Protein AF-A0A537IAR6-F1 (afdb_monomer)

pLDDT: mean 89.86, std 11.3, range [59.25, 98.19]

Secondary structure (DSSP, 8-state):
-HHHHHHHS-HHHHHHHHHHHHTTSTTHHHHHHHHHHHS-EEHHHHHHHHHHHH---TTHHHHHHHHHHHHHHHTSSEEETTTTEEE---

Solvent-accessible surface area (backbone atoms only — not comparable to full-atom values): 5032 Å² total; per-residue (Å²): 113,66,68,58,54,47,72,73,40,57,73,69,55,33,30,48,58,48,27,74,55,41,60,78,30,85,65,49,31,59,49,45,51,47,15,61,75,61,57,47,36,42,54,66,57,51,51,52,49,49,38,71,73,74,41,92,58,97,54,53,72,58,54,51,51,50,51,53,51,51,33,42,68,32,59,64,29,40,73,41,82,88,76,44,24,34,29,55,59,133

Sequence (90 aa):
DLGKKALNGKIPERKKIVHDRLVSLEPFADVVRMVHEKKQLSRFELARFLSSKFGYTTDLPTIINVLISWGVFAGLFRYDGQSESLLPRE

Mean predicted aligned error: 5.02 Å

Nearest PDB structures (foldseek):
  3f72-assembly1_B  TM=6.467E-01  e=7.386E-01  Staphylococcus aureus
  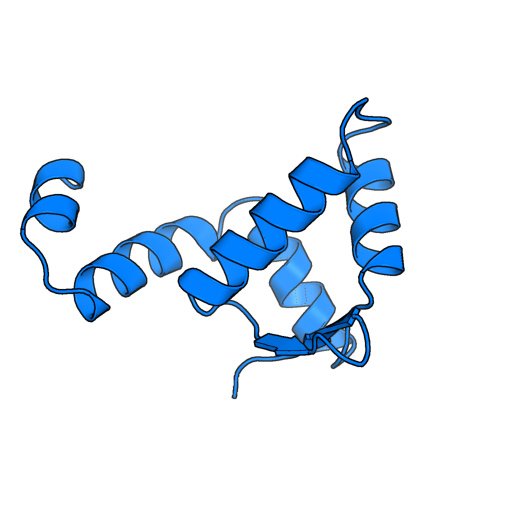5suy-assembly1_A  TM=5.860E-01  e=5.273E+00  Homo sapiens
  8jnt-assembly1_A  TM=3.977E-01  e=9.166E+00  Phytophthora capsici

Foldseek 3Di:
DVVVQLVPDDLVSVLQSLLVVQCPDPPSVVVLVVQVVVQKAALVNVLVVCCVPPNDDPPSVVVSVVSQVSCVSSVSFDADPVRNITGHDD

Structure (mmCIF, N/CA/C/O backbone):
data_AF-A0A537IAR6-F1
#
_entry.id   AF-A0A537IAR6-F1
#
loop_
_atom_site.group_PDB
_atom_site.id
_atom_site.type_symbol
_atom_site.label_atom_id
_atom_site.label_alt_id
_atom_site.label_comp_id
_atom_site.label_asym_id
_atom_site.label_entity_id
_atom_site.label_seq_id
_atom_site.pdbx_PDB_ins_code
_atom_site.Cartn_x
_atom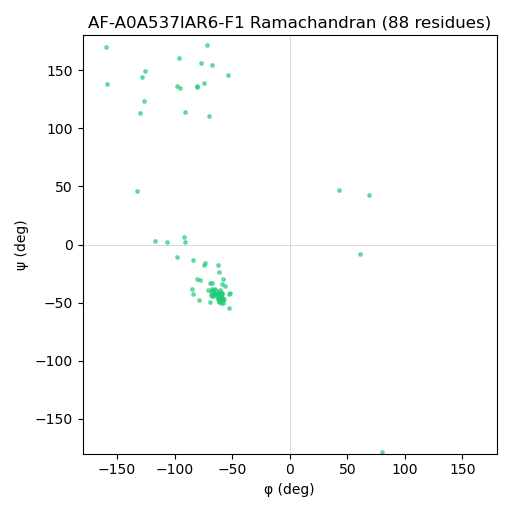_site.Cartn_y
_atom_site.Cartn_z
_atom_site.occupancy
_atom_site.B_iso_or_equiv
_atom_site.auth_seq_id
_atom_site.auth_comp_id
_atom_site.auth_asym_id
_atom_site.auth_atom_id
_atom_site.pdbx_PDB_model_num
ATOM 1 N N . ASP A 1 1 ? -3.289 -3.268 -27.300 1.00 64.94 1 ASP A N 1
ATOM 2 C CA . ASP A 1 1 ? -4.534 -2.491 -27.491 1.00 64.94 1 ASP A CA 1
ATOM 3 C C . ASP A 1 1 ? -5.136 -1.870 -26.211 1.00 64.94 1 ASP A C 1
ATOM 5 O O . ASP A 1 1 ? -5.892 -0.910 -26.287 1.00 64.94 1 ASP A O 1
ATOM 9 N N . LEU A 1 2 ? -4.761 -2.327 -25.007 1.00 60.72 2 LEU A N 1
ATOM 10 C CA . LEU A 1 2 ? -5.191 -1.722 -23.728 1.00 60.72 2 LEU A CA 1
ATOM 11 C C . LEU A 1 2 ? -4.804 -0.244 -23.555 1.00 60.72 2 LEU A C 1
ATOM 13 O O . LEU A 1 2 ? -5.579 0.518 -22.985 1.00 60.72 2 LEU A O 1
ATOM 17 N N . GLY A 1 3 ? -3.647 0.170 -24.085 1.00 60.34 3 GLY A N 1
ATOM 18 C CA . GLY A 1 3 ? -3.211 1.571 -24.045 1.00 60.34 3 GLY A CA 1
ATOM 19 C C . GLY A 1 3 ? -4.198 2.518 -24.737 1.00 60.34 3 GLY A C 1
ATOM 20 O O . GLY A 1 3 ? -4.534 3.557 -24.183 1.00 60.34 3 GLY A O 1
ATOM 21 N N . LYS A 1 4 ? -4.760 2.122 -25.888 1.00 59.88 4 LYS A N 1
ATOM 22 C CA . LYS A 1 4 ? -5.787 2.912 -26.591 1.00 59.88 4 LYS A CA 1
ATOM 23 C C . LYS A 1 4 ? -7.104 2.964 -25.812 1.00 59.88 4 LYS A C 1
ATOM 25 O O . LYS A 1 4 ? -7.714 4.024 -25.726 1.00 59.88 4 LYS A O 1
ATOM 30 N N . LYS A 1 5 ? -7.519 1.853 -25.188 1.00 59.53 5 LYS A N 1
ATOM 31 C CA . LYS A 1 5 ? -8.721 1.813 -24.330 1.00 59.53 5 LYS A CA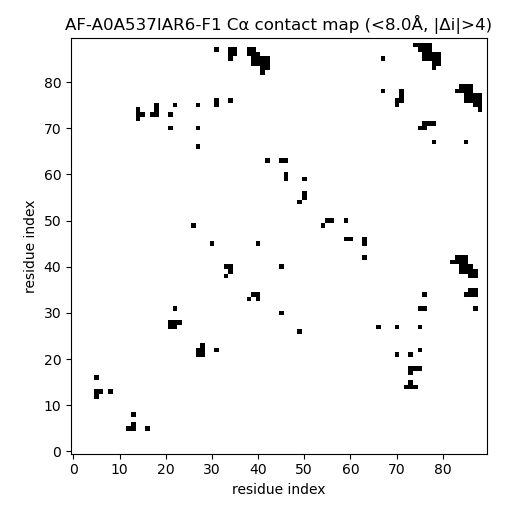 1
ATOM 32 C C . LYS A 1 5 ? -8.585 2.699 -23.088 1.00 59.53 5 LYS A C 1
ATOM 34 O O . LYS A 1 5 ? -9.537 3.387 -22.737 1.00 59.53 5 LYS A O 1
ATOM 39 N N . ALA A 1 6 ? -7.408 2.731 -22.461 1.00 59.34 6 ALA A N 1
ATOM 40 C CA . ALA A 1 6 ? -7.137 3.629 -21.341 1.00 59.34 6 ALA A CA 1
ATOM 41 C C . ALA A 1 6 ? -7.154 5.105 -21.777 1.00 59.34 6 ALA A C 1
ATOM 43 O O . ALA A 1 6 ? -7.746 5.936 -21.098 1.00 59.34 6 ALA A O 1
ATOM 44 N N . LEU A 1 7 ? -6.573 5.441 -22.932 1.00 59.25 7 LEU A N 1
ATOM 45 C CA . LEU A 1 7 ? -6.568 6.820 -23.437 1.00 59.25 7 LEU A CA 1
ATOM 46 C C . LEU A 1 7 ? -7.968 7.313 -23.843 1.00 59.25 7 LEU A C 1
ATOM 48 O O . LEU A 1 7 ? -8.283 8.481 -23.626 1.00 59.25 7 LEU A O 1
ATOM 52 N N . ASN A 1 8 ? -8.832 6.429 -24.345 1.00 60.75 8 ASN A N 1
ATOM 53 C CA . ASN A 1 8 ? -10.145 6.808 -24.880 1.00 60.75 8 ASN A CA 1
ATOM 54 C C . ASN A 1 8 ? -11.321 6.621 -23.900 1.00 60.75 8 ASN A C 1
ATOM 56 O O . ASN A 1 8 ? -12.424 7.080 -24.184 1.00 60.75 8 ASN A O 1
ATOM 60 N N . GLY A 1 9 ? -11.120 5.952 -22.759 1.00 64.94 9 GLY A N 1
ATOM 61 C CA . GLY A 1 9 ? -12.153 5.783 -21.726 1.00 64.94 9 GLY A CA 1
ATOM 62 C C . GLY A 1 9 ? -12.359 7.038 -20.869 1.00 64.94 9 GLY A C 1
ATOM 63 O O . GLY A 1 9 ? -11.434 7.847 -20.724 1.00 64.94 9 GLY A O 1
ATOM 64 N N . LYS A 1 10 ? -13.544 7.188 -20.252 1.00 78.88 10 LYS A N 1
ATOM 65 C CA . LYS A 1 10 ? -13.767 8.208 -19.214 1.00 78.88 10 LYS A CA 1
ATOM 66 C C . LYS A 1 10 ? -13.020 7.785 -17.933 1.00 78.88 10 LYS A C 1
ATOM 68 O O . LYS A 1 10 ? -12.428 6.707 -17.837 1.00 78.88 10 LYS A O 1
ATOM 73 N N . ILE A 1 11 ? -12.965 8.677 -16.942 1.00 79.44 11 ILE A N 1
ATOM 74 C CA . ILE A 1 11 ? -12.204 8.444 -15.699 1.00 79.44 11 ILE A CA 1
ATOM 75 C C . ILE A 1 11 ? -12.571 7.112 -15.003 1.00 79.44 11 ILE A C 1
ATOM 77 O O . ILE A 1 11 ? -11.645 6.417 -14.575 1.00 79.44 11 ILE A O 1
ATOM 81 N N . PRO A 1 12 ? -13.852 6.703 -14.895 1.00 81.25 12 PRO A N 1
ATOM 82 C CA . PRO A 1 12 ? -14.218 5.428 -14.273 1.00 81.25 12 PRO A CA 1
ATOM 83 C C . PRO A 1 12 ? -13.639 4.201 -14.989 1.00 81.25 12 PRO A C 1
ATOM 85 O O . PRO A 1 12 ? -13.126 3.291 -14.338 1.00 81.25 12 PRO A O 1
ATOM 88 N N . GLU A 1 13 ? -13.657 4.182 -16.322 1.00 83.44 13 GLU A N 1
ATOM 89 C CA . GLU A 1 13 ? -13.128 3.075 -17.121 1.00 83.44 13 GLU A CA 1
ATOM 90 C C . GLU A 1 13 ? -11.605 2.990 -16.990 1.00 83.44 13 GLU A C 1
ATOM 92 O O . GLU A 1 13 ? -11.053 1.897 -16.858 1.00 83.44 13 GLU A O 1
ATOM 97 N N . ARG A 1 14 ? -10.924 4.143 -16.942 1.00 83.62 14 ARG A N 1
ATOM 98 C CA . ARG A 1 14 ? -9.481 4.207 -16.670 1.00 83.62 14 ARG A CA 1
ATOM 99 C C . ARG A 1 14 ? -9.143 3.628 -15.298 1.00 83.62 14 ARG A C 1
ATOM 101 O O . ARG A 1 14 ? -8.235 2.808 -15.201 1.00 83.62 14 ARG A O 1
ATOM 108 N N . LYS A 1 15 ? -9.893 4.004 -14.256 1.00 87.44 15 LYS A N 1
ATOM 109 C CA . LYS A 1 15 ? -9.706 3.461 -12.901 1.00 87.44 15 LYS A CA 1
ATOM 110 C C . LYS A 1 15 ? -9.927 1.954 -12.858 1.00 87.44 15 LYS A C 1
ATOM 112 O O . LYS A 1 15 ? -9.113 1.265 -12.258 1.00 87.44 15 LYS A O 1
ATOM 117 N N . LYS A 1 16 ? -10.959 1.441 -13.538 1.00 89.62 16 LYS A N 1
ATOM 118 C CA . LYS A 1 16 ? -11.222 -0.003 -13.628 1.00 89.62 16 LYS A CA 1
ATOM 119 C C . LYS A 1 16 ? -10.058 -0.757 -14.274 1.00 89.62 16 LYS A C 1
ATOM 121 O O . LYS A 1 16 ? -9.600 -1.748 -13.724 1.00 89.62 16 LYS A O 1
ATOM 126 N N . ILE A 1 17 ? -9.524 -0.255 -15.390 1.00 90.06 17 ILE A N 1
ATOM 127 C CA . ILE A 1 17 ? -8.368 -0.879 -16.052 1.00 90.06 17 ILE A CA 1
ATOM 128 C C . ILE A 1 17 ? -7.158 -0.938 -15.111 1.00 90.06 17 ILE A C 1
ATOM 130 O O . ILE A 1 17 ? -6.476 -1.958 -15.057 1.00 90.06 17 ILE A O 1
ATOM 134 N N . VAL A 1 18 ? -6.876 0.143 -14.380 1.00 92.25 18 VAL A N 1
ATOM 135 C CA . VAL A 1 18 ? -5.750 0.176 -13.434 1.00 92.25 18 VAL A CA 1
ATOM 136 C C . VAL A 1 18 ? -6.012 -0.747 -12.243 1.00 92.25 18 VAL A C 1
ATOM 138 O O . VAL A 1 18 ? -5.129 -1.518 -11.880 1.00 92.25 18 VAL A O 1
ATOM 141 N N . HIS A 1 19 ? -7.222 -0.734 -11.683 1.00 95.25 19 HIS A N 1
ATOM 142 C CA . HIS A 1 19 ? -7.648 -1.642 -10.618 1.00 95.25 19 HIS A CA 1
ATOM 143 C C . HIS A 1 19 ? -7.401 -3.106 -10.986 1.00 95.25 19 HIS A C 1
ATOM 145 O O . HIS A 1 19 ? -6.678 -3.802 -10.277 1.00 95.25 19 HIS A O 1
ATOM 151 N N . ASP A 1 20 ? -7.927 -3.543 -12.132 1.00 94.88 20 ASP A N 1
ATOM 152 C CA . ASP A 1 20 ? -7.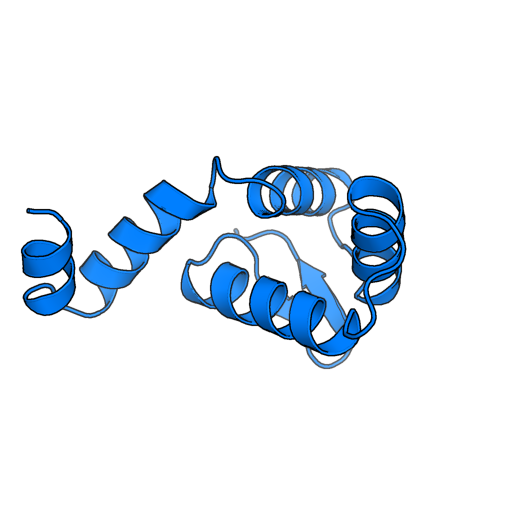840 -4.934 -12.583 1.00 94.88 20 ASP A CA 1
ATOM 153 C C . ASP A 1 20 ? -6.385 -5.383 -12.799 1.00 94.88 20 ASP A C 1
ATOM 155 O O . ASP A 1 20 ? -6.081 -6.572 -12.737 1.00 94.88 20 ASP A O 1
ATOM 159 N N . ARG A 1 21 ? -5.464 -4.438 -13.036 1.00 94.06 21 ARG A N 1
ATOM 160 C CA . ARG A 1 21 ? -4.026 -4.715 -13.127 1.00 94.06 21 ARG A CA 1
ATOM 161 C C . ARG A 1 21 ? -3.332 -4.758 -11.777 1.00 94.06 21 ARG A C 1
ATOM 163 O O . ARG A 1 21 ? -2.468 -5.606 -11.588 1.00 94.06 21 ARG A O 1
ATOM 170 N N . LEU A 1 22 ? -3.657 -3.835 -10.878 1.00 95.88 22 LEU A N 1
ATOM 171 C CA . LEU A 1 22 ? -2.951 -3.709 -9.607 1.00 95.88 22 LEU A CA 1
ATOM 172 C C . LEU A 1 22 ? -3.431 -4.721 -8.564 1.00 95.88 22 LEU A C 1
ATOM 174 O O . LEU A 1 22 ? -2.623 -5.152 -7.753 1.00 95.88 22 LEU A O 1
ATOM 178 N N . VAL A 1 23 ? -4.697 -5.147 -8.596 1.00 95.25 23 VAL A N 1
ATOM 179 C CA . VAL A 1 23 ? -5.274 -6.034 -7.567 1.00 95.25 23 VAL A CA 1
ATOM 180 C C . VAL A 1 23 ? -4.521 -7.363 -7.406 1.00 95.25 23 VAL A C 1
ATOM 182 O O . VAL A 1 23 ? -4.463 -7.903 -6.307 1.00 95.25 23 VAL A O 1
ATOM 185 N N . SER A 1 24 ? -3.904 -7.871 -8.477 1.00 95.00 24 SER A N 1
ATOM 186 C CA . SER A 1 24 ? -3.110 -9.107 -8.467 1.00 95.00 24 SER A CA 1
ATOM 187 C C . SER A 1 24 ? -1.598 -8.872 -8.555 1.00 95.00 24 SER A C 1
ATOM 189 O O . SER A 1 24 ? -0.844 -9.834 -8.688 1.00 95.00 24 SER A O 1
ATOM 191 N N . LEU A 1 25 ? -1.144 -7.615 -8.580 1.00 96.44 25 LEU A N 1
ATOM 192 C CA . LEU A 1 25 ? 0.264 -7.271 -8.758 1.00 96.44 25 LEU A CA 1
ATOM 193 C C . LEU A 1 25 ? 0.932 -7.062 -7.402 1.00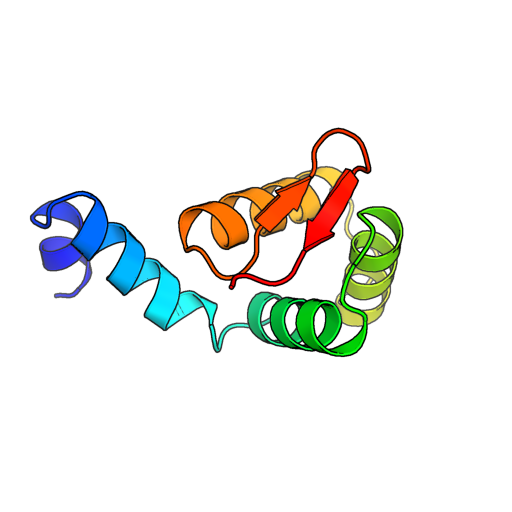 96.44 25 LEU A C 1
ATOM 195 O O . LEU A 1 25 ? 0.426 -6.335 -6.552 1.00 96.44 25 LEU A O 1
ATOM 199 N N . GLU A 1 26 ? 2.115 -7.633 -7.212 1.00 94.81 26 GLU A N 1
ATOM 200 C CA . GLU A 1 26 ? 2.924 -7.351 -6.030 1.00 94.81 26 GLU A CA 1
ATOM 201 C C . GLU A 1 26 ? 3.569 -5.953 -6.111 1.00 94.81 26 GLU A C 1
ATOM 203 O O . GLU A 1 26 ? 4.055 -5.572 -7.176 1.00 94.81 26 GLU A O 1
ATOM 208 N N . PRO A 1 27 ? 3.617 -5.177 -5.011 1.00 95.19 27 PRO A N 1
ATOM 209 C CA . PRO A 1 27 ? 3.163 -5.527 -3.660 1.00 95.19 27 PRO A CA 1
ATOM 210 C C . PRO A 1 27 ? 1.707 -5.152 -3.331 1.00 95.19 27 PRO A C 1
ATOM 212 O O . PRO A 1 27 ? 1.291 -5.274 -2.183 1.00 95.19 27 PRO A O 1
ATOM 215 N N . PHE A 1 28 ? 0.922 -4.666 -4.292 1.00 97.44 28 PHE A N 1
ATOM 216 C CA . PHE A 1 28 ? -0.453 -4.220 -4.045 1.00 97.44 28 PHE A CA 1
ATOM 217 C C . PHE A 1 28 ? -1.358 -5.340 -3.522 1.00 97.44 28 PHE A C 1
ATOM 219 O O . PHE A 1 28 ? -2.114 -5.100 -2.583 1.00 97.44 28 PHE A O 1
ATOM 226 N N . ALA A 1 29 ? -1.257 -6.550 -4.080 1.00 97.38 29 ALA A N 1
ATOM 227 C CA . ALA A 1 29 ? -2.040 -7.706 -3.639 1.00 97.38 29 ALA A CA 1
ATOM 228 C C . ALA A 1 29 ? -1.808 -8.028 -2.150 1.00 97.38 29 ALA A C 1
ATOM 230 O O . ALA A 1 29 ? -2.761 -8.165 -1.377 1.00 97.38 29 ALA A O 1
ATOM 231 N N . ASP A 1 30 ? -0.544 -8.067 -1.724 1.00 97.81 30 ASP A N 1
ATOM 232 C CA . ASP A 1 30 ? -0.180 -8.264 -0.322 1.00 97.81 30 ASP A CA 1
ATOM 233 C C . ASP A 1 30 ? -0.691 -7.133 0.578 1.00 97.81 30 ASP A C 1
ATOM 235 O O . ASP A 1 30 ? -1.249 -7.400 1.642 1.00 97.81 30 ASP A O 1
ATOM 239 N N . VAL A 1 31 ? -0.549 -5.875 0.150 1.00 97.75 31 VAL A N 1
ATOM 240 C CA . VAL A 1 31 ? -1.020 -4.720 0.928 1.00 97.75 31 VAL A CA 1
ATOM 241 C C . VAL A 1 31 ? -2.538 -4.756 1.102 1.00 97.75 31 VAL A C 1
ATOM 243 O O . VAL A 1 31 ? -3.025 -4.525 2.207 1.00 97.75 31 VAL A O 1
ATOM 246 N N . VAL A 1 32 ? -3.292 -5.098 0.054 1.00 97.56 32 VAL A N 1
ATOM 247 C CA . VAL A 1 32 ? -4.751 -5.276 0.130 1.00 97.56 32 VAL A CA 1
ATOM 248 C C . VAL A 1 32 ? -5.108 -6.352 1.151 1.00 97.56 32 VAL A C 1
ATOM 250 O O . VAL A 1 32 ? -5.936 -6.106 2.031 1.00 97.56 32 VAL A O 1
ATOM 253 N N . ARG A 1 33 ? -4.445 -7.515 1.097 1.00 97.50 33 ARG A N 1
ATOM 254 C CA . ARG A 1 33 ? -4.653 -8.597 2.070 1.00 97.50 33 ARG A CA 1
ATOM 255 C C . ARG A 1 33 ? -4.377 -8.123 3.501 1.00 97.50 33 ARG A C 1
ATOM 257 O O . ARG A 1 33 ? -5.243 -8.261 4.362 1.00 97.50 33 ARG A O 1
ATOM 264 N N . MET A 1 34 ? -3.228 -7.487 3.734 1.00 97.88 34 MET A N 1
ATOM 265 C CA . MET A 1 34 ? -2.841 -6.967 5.051 1.00 97.88 34 MET A CA 1
ATOM 266 C C . MET A 1 34 ? -3.847 -5.946 5.597 1.00 97.88 34 MET A C 1
ATOM 268 O O . MET A 1 34 ? -4.191 -5.994 6.777 1.00 97.88 34 MET A O 1
ATOM 272 N N . VAL A 1 35 ? -4.334 -5.032 4.752 1.00 97.81 35 VAL A N 1
ATOM 273 C CA . VAL A 1 35 ? -5.343 -4.032 5.130 1.00 97.81 35 VAL A CA 1
ATOM 274 C C . VAL A 1 35 ? -6.667 -4.706 5.501 1.00 97.81 35 VAL A C 1
ATOM 276 O O . VAL A 1 35 ? -7.278 -4.338 6.504 1.00 97.81 35 VAL A O 1
ATOM 279 N N . HIS A 1 36 ? -7.107 -5.717 4.745 1.00 95.94 36 HIS A N 1
ATOM 280 C CA . HIS A 1 36 ? -8.336 -6.454 5.053 1.00 95.94 36 HIS A CA 1
ATOM 281 C C . HIS A 1 36 ? -8.250 -7.274 6.345 1.00 95.94 36 HIS A C 1
ATOM 283 O O . HIS A 1 36 ? -9.235 -7.318 7.093 1.00 95.94 36 HIS A O 1
ATOM 289 N N . GLU A 1 37 ? -7.101 -7.901 6.603 1.00 96.81 37 GLU A N 1
ATOM 290 C CA . GLU A 1 37 ? -6.837 -8.707 7.800 1.00 96.81 37 GLU A CA 1
ATOM 291 C C . GLU A 1 37 ? -6.743 -7.832 9.052 1.00 96.81 37 GLU A C 1
ATOM 293 O O . GLU A 1 37 ? -7.421 -8.093 10.044 1.00 96.81 37 GLU A O 1
ATOM 298 N N . LYS A 1 38 ? -5.950 -6.757 8.995 1.00 96.38 38 LYS A N 1
ATOM 299 C CA . LYS A 1 38 ? -5.698 -5.884 10.148 1.00 96.38 38 LYS A CA 1
ATOM 300 C C . LYS A 1 38 ? -6.763 -4.814 10.362 1.00 96.38 38 LYS A C 1
ATOM 302 O O . LYS A 1 38 ? -6.746 -4.148 11.390 1.00 96.38 38 LYS A O 1
ATOM 307 N N . LYS A 1 39 ? -7.645 -4.589 9.381 1.00 96.88 39 LYS A N 1
ATOM 308 C CA . LYS A 1 39 ? -8.594 -3.455 9.298 1.00 96.88 39 LYS A CA 1
ATOM 309 C C . LYS A 1 39 ? -7.949 -2.070 9.247 1.00 96.88 39 LYS A C 1
ATOM 311 O O . LYS A 1 39 ? -8.639 -1.093 8.972 1.00 96.88 39 LYS A O 1
ATOM 316 N N . GLN A 1 40 ? -6.643 -1.994 9.449 1.00 96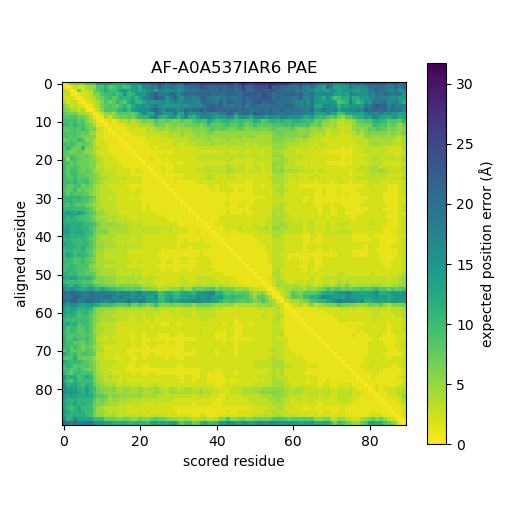.94 40 GLN A N 1
ATOM 317 C CA . GLN A 1 40 ? -5.834 -0.800 9.360 1.00 96.94 40 GLN A CA 1
ATOM 318 C C . GLN A 1 40 ? -4.381 -1.223 9.142 1.00 96.94 40 GLN A C 1
ATOM 320 O O . GLN A 1 40 ? -3.903 -2.162 9.778 1.00 96.94 40 GLN A O 1
ATOM 325 N N . LEU A 1 41 ? -3.668 -0.538 8.254 1.00 98.12 41 LEU A N 1
ATOM 326 C CA . LEU A 1 41 ? -2.232 -0.731 8.071 1.00 98.12 41 LEU A CA 1
ATOM 327 C C . LEU A 1 41 ? -1.541 0.628 8.108 1.00 98.12 41 LEU A C 1
ATOM 329 O O . LEU A 1 41 ? -1.746 1.457 7.221 1.00 98.12 41 LEU A O 1
ATOM 333 N N . SER A 1 42 ? -0.726 0.865 9.131 1.00 98.06 42 SER A N 1
ATOM 334 C CA . SER A 1 42 ? -0.000 2.129 9.254 1.00 98.06 42 SER A CA 1
ATOM 335 C C . SER A 1 42 ? 1.063 2.277 8.162 1.00 98.06 42 SER A C 1
ATOM 337 O O . SER A 1 42 ? 1.623 1.297 7.654 1.00 98.06 42 SER A O 1
ATOM 339 N N . ARG A 1 43 ? 1.409 3.525 7.837 1.00 96.31 43 ARG A N 1
ATOM 340 C CA . ARG A 1 43 ? 2.503 3.843 6.911 1.00 96.31 43 ARG A CA 1
ATOM 341 C C . ARG A 1 43 ? 3.839 3.223 7.345 1.00 96.31 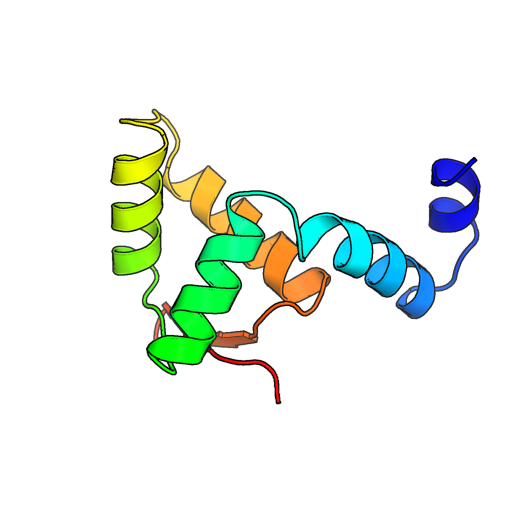43 ARG A C 1
ATOM 343 O O . ARG A 1 43 ? 4.605 2.769 6.497 1.00 96.31 43 ARG A O 1
ATOM 350 N N . PHE A 1 44 ? 4.099 3.157 8.652 1.00 95.62 44 PHE A N 1
ATOM 351 C CA . PHE A 1 44 ? 5.292 2.513 9.206 1.00 95.62 44 PHE A CA 1
ATOM 352 C C . PHE A 1 44 ? 5.302 0.995 8.973 1.00 95.62 44 PHE A C 1
ATOM 354 O O . PHE A 1 44 ? 6.316 0.438 8.551 1.00 95.62 44 PHE A O 1
ATOM 361 N N . GLU A 1 45 ? 4.181 0.308 9.198 1.00 97.12 45 GLU A N 1
ATOM 362 C CA . GLU A 1 45 ? 4.082 -1.130 8.924 1.00 97.12 45 GLU A CA 1
ATOM 363 C C . GLU A 1 45 ? 4.219 -1.442 7.434 1.00 97.12 45 GLU A C 1
ATOM 365 O O . GLU A 1 45 ? 4.882 -2.417 7.079 1.00 97.12 45 GLU A O 1
ATOM 370 N N . LEU A 1 46 ? 3.650 -0.600 6.565 1.00 96.56 46 LEU A N 1
ATOM 371 C CA . LEU A 1 46 ? 3.853 -0.691 5.120 1.00 96.56 46 LEU A CA 1
ATOM 372 C C . LEU A 1 46 ? 5.340 -0.551 4.763 1.00 96.56 46 LEU A C 1
ATOM 374 O O . LEU A 1 46 ? 5.870 -1.377 4.023 1.00 96.56 46 LEU A O 1
ATOM 378 N N . ALA A 1 47 ? 6.029 0.449 5.321 1.00 95.00 47 ALA A N 1
ATOM 379 C CA . ALA A 1 47 ? 7.464 0.646 5.117 1.00 95.00 47 ALA A CA 1
ATOM 380 C C . ALA A 1 47 ? 8.270 -0.592 5.533 1.00 95.00 47 ALA A C 1
ATOM 382 O O . ALA A 1 47 ? 9.115 -1.077 4.781 1.00 95.00 47 ALA A O 1
ATOM 383 N N . ARG A 1 48 ? 7.970 -1.138 6.718 1.00 95.00 48 ARG A N 1
ATOM 384 C CA . ARG A 1 48 ? 8.625 -2.338 7.248 1.00 95.00 48 ARG A CA 1
ATOM 385 C C . ARG A 1 48 ? 8.385 -3.556 6.360 1.00 95.00 48 ARG A C 1
ATOM 387 O O . ARG A 1 48 ? 9.322 -4.309 6.106 1.00 95.00 48 ARG A O 1
ATOM 394 N N . PHE A 1 49 ? 7.157 -3.739 5.880 1.00 95.56 49 PHE A N 1
ATOM 395 C CA . PHE A 1 49 ? 6.807 -4.814 4.957 1.00 95.56 49 PHE A CA 1
ATOM 396 C C . PHE A 1 49 ? 7.592 -4.710 3.642 1.00 95.56 49 PHE A C 1
ATOM 398 O O . PHE A 1 49 ? 8.227 -5.681 3.235 1.00 95.56 49 PHE A O 1
ATOM 405 N N . LEU A 1 50 ? 7.619 -3.531 3.015 1.00 94.12 50 LEU A N 1
ATOM 406 C CA . LEU A 1 50 ? 8.320 -3.323 1.744 1.00 94.12 50 LEU A CA 1
ATOM 407 C C . LEU A 1 50 ? 9.830 -3.538 1.878 1.00 94.12 50 LEU A C 1
ATOM 409 O O . LEU A 1 50 ? 10.406 -4.269 1.073 1.00 94.12 50 LEU A O 1
ATOM 413 N N . SER A 1 51 ? 10.448 -2.989 2.927 1.00 93.00 51 SER A N 1
ATOM 414 C CA . SER A 1 51 ? 11.867 -3.219 3.224 1.00 93.00 51 SER A CA 1
ATOM 415 C C . SER A 1 51 ? 12.173 -4.696 3.470 1.00 93.00 51 SER A C 1
ATOM 417 O O . SER A 1 51 ? 13.197 -5.201 3.021 1.00 93.00 51 SER A O 1
ATOM 419 N N . SER A 1 52 ? 11.279 -5.412 4.160 1.00 92.94 52 SER A N 1
ATOM 420 C CA . SER A 1 52 ? 11.444 -6.848 4.404 1.00 92.94 52 SER A CA 1
ATOM 421 C C . SER A 1 52 ? 11.294 -7.682 3.132 1.00 92.94 52 SER A C 1
ATOM 423 O O . SER A 1 52 ? 11.929 -8.728 3.030 1.00 92.94 52 SER A O 1
ATOM 425 N N . LYS A 1 53 ? 10.435 -7.264 2.195 1.00 91.44 53 LYS A N 1
ATOM 426 C CA . LYS A 1 53 ? 10.125 -8.031 0.984 1.00 91.44 53 LYS A CA 1
ATOM 427 C C . LYS A 1 53 ? 11.126 -7.798 -0.148 1.00 91.44 53 LYS A C 1
ATOM 429 O O . LYS A 1 53 ? 11.458 -8.743 -0.856 1.00 91.44 53 LYS A O 1
ATOM 434 N N . PHE A 1 54 ? 11.604 -6.566 -0.318 1.00 87.88 54 PHE A N 1
ATOM 435 C CA . PHE A 1 54 ? 12.445 -6.172 -1.458 1.00 87.88 54 PHE A CA 1
ATOM 436 C C . PHE A 1 54 ? 13.857 -5.716 -1.066 1.00 87.88 54 PHE A C 1
ATOM 438 O O . PHE A 1 54 ? 14.645 -5.347 -1.934 1.00 87.88 54 PHE A O 1
ATOM 445 N N . GLY A 1 55 ? 14.197 -5.773 0.225 1.00 83.75 55 GLY A N 1
ATOM 446 C CA . GLY A 1 55 ? 15.472 -5.296 0.751 1.00 83.75 55 GLY A CA 1
ATOM 447 C C . GLY A 1 55 ? 15.507 -3.780 0.955 1.00 83.75 55 GLY A C 1
ATOM 448 O O . GLY A 1 55 ? 14.528 -3.065 0.736 1.00 83.75 55 GLY A O 1
ATOM 449 N N . TYR A 1 56 ? 16.658 -3.277 1.405 1.00 72.56 56 TYR A N 1
ATOM 450 C CA . TYR A 1 56 ? 16.862 -1.845 1.612 1.00 72.56 56 TYR A CA 1
ATOM 451 C C . TYR A 1 56 ? 16.919 -1.109 0.271 1.00 72.56 56 TYR A C 1
ATOM 453 O O . TYR A 1 56 ? 17.884 -1.224 -0.480 1.00 72.56 56 TYR A O 1
ATOM 461 N N . THR A 1 57 ? 15.889 -0.316 -0.007 1.00 74.62 57 THR A N 1
ATOM 462 C CA . THR A 1 57 ? 15.838 0.598 -1.152 1.00 74.62 57 THR A CA 1
ATOM 463 C C . THR A 1 57 ? 16.214 2.011 -0.720 1.00 74.62 57 THR A C 1
ATOM 465 O O . THR A 1 57 ? 15.704 2.501 0.289 1.00 74.62 57 THR A O 1
ATOM 468 N N . THR A 1 58 ? 17.042 2.697 -1.509 1.00 73.50 58 THR A N 1
ATOM 469 C CA . THR A 1 58 ? 17.514 4.068 -1.236 1.00 73.50 58 THR A CA 1
ATOM 470 C C . THR A 1 58 ? 16.403 5.119 -1.192 1.00 73.50 58 THR A C 1
ATOM 472 O O . THR A 1 58 ? 16.616 6.183 -0.623 1.00 73.50 58 THR A O 1
ATOM 475 N N . ASP A 1 59 ? 15.218 4.821 -1.734 1.00 88.06 59 ASP A N 1
ATOM 476 C CA . ASP A 1 59 ? 14.101 5.768 -1.819 1.00 88.06 59 ASP A CA 1
ATOM 477 C C . ASP A 1 59 ? 12.760 5.170 -1.351 1.00 88.06 59 ASP A C 1
ATOM 479 O O . ASP A 1 59 ? 11.707 5.281 -1.987 1.00 88.06 59 ASP A O 1
ATOM 4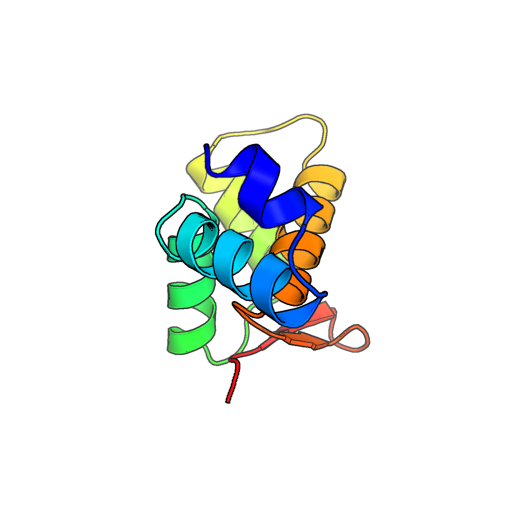83 N N . LEU A 1 60 ? 12.802 4.485 -0.205 1.00 89.44 60 LEU A N 1
ATOM 484 C CA . LEU A 1 60 ? 11.619 3.893 0.420 1.00 89.44 60 LEU A CA 1
ATOM 485 C C . LEU A 1 60 ? 10.449 4.890 0.608 1.00 89.44 60 LEU A C 1
ATOM 487 O O . LEU A 1 60 ? 9.310 4.504 0.330 1.00 89.44 60 LEU A O 1
ATOM 491 N N . PRO A 1 61 ? 10.662 6.159 1.023 1.00 91.81 61 PRO A N 1
ATOM 492 C CA . PRO A 1 61 ? 9.570 7.126 1.150 1.00 91.81 61 PRO A CA 1
ATOM 493 C C . PRO A 1 61 ? 8.816 7.373 -0.162 1.00 91.81 61 PRO A C 1
ATOM 495 O O . PRO A 1 61 ? 7.581 7.415 -0.156 1.00 91.81 61 PRO A O 1
ATOM 498 N N . THR A 1 62 ? 9.531 7.488 -1.284 1.00 93.19 62 THR A N 1
ATOM 499 C CA . THR A 1 62 ? 8.912 7.666 -2.604 1.00 93.19 62 THR A CA 1
ATOM 500 C C . THR A 1 62 ? 8.15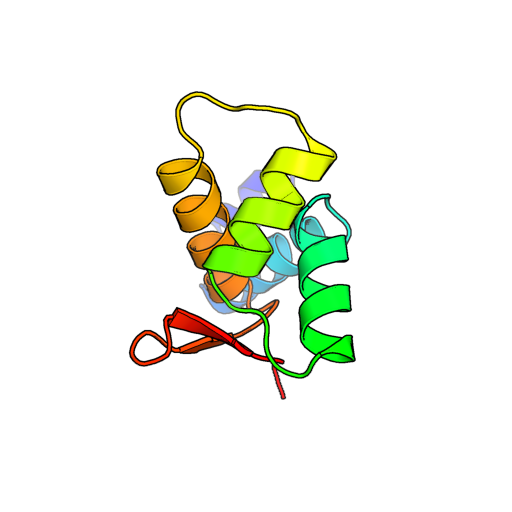7 6.418 -3.027 1.00 93.19 62 THR A C 1
ATOM 502 O O . THR A 1 62 ? 7.017 6.526 -3.476 1.00 93.19 62 THR A O 1
ATOM 505 N N . ILE A 1 63 ? 8.725 5.228 -2.814 1.00 92.75 63 ILE A N 1
ATOM 506 C CA . ILE A 1 63 ? 8.050 3.959 -3.123 1.00 92.75 63 ILE A CA 1
ATOM 507 C C . ILE A 1 63 ? 6.730 3.845 -2.351 1.00 92.75 63 ILE A C 1
ATOM 509 O O . ILE A 1 63 ? 5.698 3.524 -2.942 1.00 92.75 63 ILE A O 1
ATOM 513 N N . ILE A 1 64 ? 6.735 4.169 -1.054 1.00 95.31 64 ILE A N 1
ATOM 514 C CA . ILE A 1 64 ? 5.524 4.190 -0.223 1.00 95.31 64 ILE A CA 1
ATOM 515 C C . ILE A 1 64 ? 4.494 5.173 -0.792 1.00 95.31 64 ILE A C 1
ATOM 517 O O . ILE A 1 64 ? 3.325 4.821 -0.937 1.00 95.31 64 ILE A O 1
ATOM 521 N N . ASN A 1 65 ? 4.916 6.391 -1.148 1.00 95.56 65 ASN A N 1
ATOM 522 C CA . ASN A 1 65 ? 4.021 7.400 -1.721 1.00 95.56 65 ASN A CA 1
ATOM 523 C C . ASN A 1 65 ? 3.397 6.943 -3.042 1.00 95.56 65 ASN A C 1
ATOM 525 O O . ASN A 1 65 ? 2.199 7.142 -3.251 1.00 95.56 65 ASN A O 1
ATOM 529 N N . VAL A 1 66 ? 4.182 6.306 -3.911 1.00 95.38 66 VAL A N 1
ATOM 530 C CA . VAL A 1 66 ? 3.715 5.741 -5.184 1.00 95.38 66 VAL A CA 1
ATOM 531 C C . VAL A 1 66 ? 2.685 4.641 -4.924 1.00 95.38 66 VAL A C 1
ATOM 533 O O . VAL A 1 66 ? 1.609 4.667 -5.519 1.00 95.38 66 VAL A O 1
ATOM 536 N N . LEU A 1 67 ? 2.962 3.724 -3.994 1.00 96.44 67 LEU A N 1
ATOM 537 C CA . LEU A 1 67 ? 2.043 2.648 -3.612 1.00 96.44 67 LEU A CA 1
ATOM 538 C C . LEU A 1 67 ? 0.710 3.170 -3.085 1.00 96.44 67 LEU A C 1
ATOM 540 O O . LEU A 1 67 ? -0.345 2.746 -3.557 1.00 96.44 67 LEU A O 1
ATOM 544 N N . ILE A 1 68 ? 0.756 4.107 -2.137 1.00 97.69 68 ILE A N 1
ATOM 545 C CA . ILE A 1 68 ? -0.450 4.707 -1.561 1.00 97.69 68 ILE A CA 1
ATOM 546 C C . ILE A 1 68 ? -1.237 5.428 -2.660 1.00 97.69 68 ILE A C 1
ATOM 548 O O . ILE A 1 68 ? -2.430 5.179 -2.819 1.00 97.69 68 ILE A O 1
ATOM 552 N N . SER A 1 69 ? -0.573 6.262 -3.465 1.00 96.75 69 SER A N 1
ATOM 553 C CA . SER A 1 69 ? -1.233 7.061 -4.506 1.00 96.75 69 SER A CA 1
ATOM 554 C C . SER A 1 69 ? -1.919 6.188 -5.555 1.00 96.75 69 SER A C 1
ATOM 556 O O . SER A 1 69 ? -3.092 6.402 -5.864 1.00 96.75 69 SER A O 1
ATOM 558 N N . TRP A 1 70 ? -1.226 5.173 -6.077 1.00 97.25 70 TRP A N 1
ATOM 559 C CA . TRP A 1 70 ? -1.796 4.271 -7.080 1.00 97.25 70 TRP A CA 1
ATOM 560 C C . TRP A 1 70 ? -2.863 3.349 -6.502 1.00 97.25 70 TRP A C 1
ATOM 562 O O . TRP A 1 70 ? -3.888 3.140 -7.150 1.00 97.25 70 TRP A O 1
ATOM 572 N N . GLY A 1 71 ? -2.668 2.846 -5.282 1.00 97.00 71 GLY A N 1
ATOM 573 C CA . GLY A 1 71 ? -3.654 2.007 -4.610 1.00 97.00 71 GLY A CA 1
ATOM 574 C C . GLY A 1 71 ? -4.949 2.759 -4.308 1.00 97.00 71 GLY A C 1
ATOM 575 O O . GLY A 1 71 ? -6.027 2.246 -4.596 1.00 97.00 71 GLY A O 1
ATOM 576 N N . VAL A 1 72 ? -4.866 4.009 -3.842 1.00 96.31 72 VAL A N 1
ATOM 577 C CA . VAL A 1 72 ? -6.040 4.874 -3.629 1.00 96.31 72 VAL A CA 1
ATOM 578 C C . VAL A 1 72 ? -6.694 5.258 -4.957 1.00 96.31 72 VAL A C 1
ATOM 580 O O . VAL A 1 72 ? -7.916 5.181 -5.087 1.00 96.31 72 VAL A O 1
ATOM 583 N N . PHE A 1 73 ? -5.907 5.630 -5.971 1.00 93.69 73 PHE A N 1
ATOM 584 C CA . PHE A 1 73 ? -6.433 5.994 -7.290 1.00 93.69 73 PHE A CA 1
ATOM 585 C C . PHE A 1 73 ? -7.209 4.843 -7.947 1.00 93.69 73 PHE A C 1
ATOM 587 O O . PHE A 1 73 ? -8.308 5.056 -8.474 1.00 93.69 73 PHE A O 1
ATOM 594 N N . ALA A 1 74 ? -6.646 3.634 -7.892 1.00 95.06 74 ALA A N 1
ATOM 595 C CA . ALA A 1 74 ? -7.269 2.403 -8.369 1.00 95.06 74 ALA A CA 1
ATOM 596 C C . ALA A 1 74 ? -8.399 1.918 -7.445 1.00 95.06 74 ALA A C 1
ATOM 598 O O . ALA A 1 74 ? -9.225 1.102 -7.844 1.00 95.06 74 ALA A O 1
ATOM 599 N N . GLY A 1 75 ? -8.459 2.446 -6.223 1.00 95.19 75 GLY A N 1
ATOM 600 C CA . GLY A 1 75 ? -9.447 2.097 -5.217 1.00 95.19 75 GLY A CA 1
ATOM 601 C C . GLY A 1 75 ? -9.268 0.678 -4.676 1.00 95.19 75 GLY A C 1
ATOM 602 O O . GLY A 1 75 ? -10.238 -0.051 -4.503 1.00 95.19 75 GLY A O 1
ATOM 603 N N . LEU A 1 76 ? -8.032 0.282 -4.410 1.00 96.88 76 LEU A N 1
ATOM 604 C CA . LEU A 1 76 ? -7.715 -0.961 -3.709 1.00 96.88 76 LEU A CA 1
ATOM 605 C C . LEU A 1 76 ? -7.935 -0.838 -2.193 1.00 96.88 76 LEU A C 1
ATOM 607 O O . LEU A 1 76 ? -8.273 -1.805 -1.522 1.00 96.88 76 LEU A O 1
ATOM 611 N N . PHE A 1 77 ? -7.755 0.367 -1.660 1.00 97.50 77 PHE A N 1
ATOM 612 C CA . PHE A 1 77 ? -7.915 0.722 -0.252 1.00 97.50 77 PHE A CA 1
ATOM 613 C C . PHE A 1 77 ? -8.117 2.237 -0.134 1.00 97.50 77 PHE A C 1
ATOM 615 O O . PHE A 1 77 ? -7.932 2.983 -1.102 1.00 97.50 77 PHE A O 1
ATOM 622 N N . ARG A 1 78 ? -8.490 2.704 1.058 1.00 97.69 78 ARG A N 1
ATOM 623 C CA . ARG A 1 78 ? -8.504 4.129 1.415 1.00 97.69 78 ARG A CA 1
ATOM 624 C C . ARG A 1 78 ? -7.218 4.496 2.153 1.00 97.69 78 ARG A C 1
ATOM 626 O O . ARG A 1 78 ? -6.545 3.621 2.691 1.00 97.69 78 ARG A O 1
ATOM 633 N N . TYR A 1 79 ? -6.899 5.784 2.196 1.00 97.62 79 TYR A N 1
ATOM 634 C CA . TYR A 1 79 ? -5.812 6.323 3.008 1.00 97.62 79 TYR A CA 1
ATOM 635 C C . TYR A 1 79 ? -6.355 7.450 3.882 1.00 97.62 79 TYR A C 1
ATOM 637 O O . TYR A 1 79 ? -6.940 8.399 3.360 1.00 97.62 79 TYR A O 1
ATOM 645 N N . ASP A 1 80 ? -6.183 7.322 5.194 1.00 96.25 80 ASP A N 1
ATOM 646 C CA . ASP A 1 80 ? -6.437 8.388 6.155 1.00 96.25 80 ASP A CA 1
ATOM 647 C C . ASP A 1 80 ? -5.148 9.189 6.364 1.00 96.25 80 ASP A C 1
ATOM 649 O O . ASP A 1 80 ? -4.150 8.671 6.869 1.00 96.25 80 ASP A O 1
ATOM 653 N N . GLY A 1 81 ? -5.173 10.456 5.949 1.00 91.31 81 GLY A N 1
ATOM 654 C CA . GLY A 1 81 ? -4.047 11.376 6.092 1.00 91.31 81 GLY A CA 1
ATOM 655 C C . GLY A 1 81 ? -3.836 11.886 7.519 1.00 91.31 81 GLY A C 1
ATOM 656 O O . GLY A 1 81 ? -2.750 12.375 7.805 1.00 91.31 81 GLY A O 1
ATOM 657 N N . GLN A 1 82 ? -4.827 11.774 8.413 1.00 92.69 82 GLN A N 1
ATOM 658 C CA . GLN A 1 82 ? -4.660 12.164 9.817 1.00 92.69 82 GLN A CA 1
ATOM 659 C C . GLN A 1 82 ? -3.913 11.084 10.599 1.00 92.69 82 GLN A C 1
ATOM 661 O O . GLN A 1 82 ? -2.957 11.381 11.310 1.00 92.69 82 GLN A O 1
ATOM 666 N N . SER A 1 83 ? -4.328 9.824 10.444 1.00 93.69 83 SER A N 1
ATOM 667 C CA . SER A 1 83 ? -3.704 8.684 11.123 1.00 93.69 83 SER A CA 1
ATOM 668 C C . SER A 1 83 ? -2.565 8.036 10.323 1.00 93.69 83 SER A C 1
ATOM 670 O O . SER A 1 83 ? -2.060 6.982 10.717 1.00 93.69 83 SER A O 1
ATOM 672 N N . GLU A 1 84 ? -2.229 8.584 9.152 1.00 96.38 84 GLU A N 1
ATOM 673 C CA . GLU A 1 84 ? -1.299 8.020 8.166 1.00 96.38 84 GLU A CA 1
ATOM 674 C C . GLU A 1 84 ? -1.481 6.508 7.942 1.00 96.38 84 GLU A C 1
ATOM 676 O O . GLU A 1 84 ? -0.523 5.726 7.954 1.00 96.38 84 GLU A O 1
ATOM 681 N N . SER A 1 85 ? -2.726 6.068 7.766 1.00 97.75 85 SER A N 1
ATOM 682 C CA . SER A 1 85 ? -3.056 4.643 7.697 1.00 97.75 85 SER A CA 1
ATOM 683 C C . SER A 1 85 ? -3.874 4.283 6.469 1.00 97.75 85 SER A C 1
ATOM 685 O O . SER A 1 85 ? -4.752 5.017 6.026 1.00 97.75 85 SER A O 1
ATOM 687 N N . LEU A 1 86 ? -3.596 3.103 5.934 1.00 98.19 86 LEU A N 1
ATOM 688 C CA . LEU A 1 86 ? -4.410 2.450 4.927 1.00 98.19 86 LEU A CA 1
ATOM 689 C C . LEU A 1 86 ? -5.602 1.764 5.593 1.00 98.19 86 LEU A C 1
ATOM 691 O O . LEU A 1 86 ? -5.436 1.082 6.606 1.00 98.19 86 LEU A O 1
ATOM 695 N N . LEU A 1 87 ? -6.783 1.913 5.003 1.00 98.06 87 LEU A N 1
ATOM 696 C CA . LEU A 1 87 ? -8.040 1.360 5.504 1.00 98.06 87 LEU A CA 1
ATOM 697 C C . LEU A 1 87 ? -8.724 0.519 4.417 1.00 98.06 87 LEU A C 1
ATOM 699 O O . LEU A 1 87 ? -8.594 0.847 3.231 1.00 98.06 87 LEU A O 1
ATOM 703 N N . PRO A 1 88 ? -9.491 -0.524 4.784 1.00 96.69 88 PRO A N 1
ATOM 704 C CA . PRO A 1 88 ? -10.289 -1.276 3.832 1.00 96.69 88 PRO A CA 1
ATOM 705 C C . PRO A 1 88 ? -11.202 -0.355 3.030 1.00 96.69 88 PRO A C 1
ATOM 707 O O . PRO A 1 88 ? -11.712 0.657 3.531 1.00 96.69 88 PRO A O 1
ATOM 710 N N . ARG A 1 89 ? -11.412 -0.731 1.773 1.00 89.00 89 ARG A N 1
ATOM 711 C CA . ARG A 1 89 ? -12.517 -0.199 0.991 1.00 89.00 89 ARG A CA 1
ATOM 712 C C . ARG A 1 89 ? -13.785 -0.964 1.383 1.00 89.00 89 ARG A C 1
ATOM 714 O O . ARG A 1 89 ? -13.716 -2.177 1.574 1.00 89.00 89 ARG A O 1
ATOM 721 N N . GLU A 1 90 ? -14.876 -0.229 1.580 1.00 72.88 90 GLU A N 1
ATOM 722 C CA . GLU A 1 90 ? -16.224 -0.784 1.791 1.00 72.88 90 GLU A CA 1
ATOM 723 C C . GLU A 1 90 ? -16.728 -1.531 0.555 1.00 72.88 90 GLU A C 1
ATOM 725 O O . GLU A 1 90 ? -16.387 -1.091 -0.572 1.00 72.88 90 GLU A O 1
#

Radius of gyration: 13.8 Å; Cα contacts (8 Å, |Δi|>4): 91; chains: 1; bounding box: 34×21×39 Å